Protein AF-A0AAW1X9P8-F1 (afdb_monomer_lite)

Sequence (97 aa):
MLITVTLHNAVELPGLPTSNEEPRPSLLHGGFKSVQFALPLFEEQFELLGKRKQANIMVNTFDALEPEALKAIDKYNLIGIGPLMPSAFLDGKDPSE

Foldseek 3Di:
DDFDDDPQQWTDDQQDDIDNHNPDDPLPPPVCPVCPVCVVVVVVVVVVVVPDAAAEAEDAADCVVCVSVCPRDPRYNYHHPDDPDDCCVVVPDPPVD

pLDDT: mean 77.18, std 14.72, range [39.78, 94.44]

Radius of gyration: 17.57 Å; chains: 1; bounding box: 41×30×44 Å

Structure (mmCIF, N/CA/C/O backbone):
data_AF-A0AAW1X9P8-F1
#
_entry.id   AF-A0AAW1X9P8-F1
#
loop_
_atom_site.group_PDB
_atom_site.id
_atom_site.type_symbol
_atom_site.label_atom_id
_atom_site.label_alt_id
_atom_site.label_comp_id
_atom_site.label_asym_id
_atom_site.label_entity_id
_atom_site.label_seq_id
_atom_site.pdbx_PDB_ins_code
_atom_site.Cartn_x
_atom_site.Cartn_y
_atom_site.Cartn_z
_atom_site.occupancy
_atom_site.B_iso_or_equiv
_atom_site.auth_seq_id
_atom_site.auth_comp_id
_atom_site.auth_asym_id
_atom_site.auth_atom_id
_atom_site.pdbx_PDB_model_num
ATOM 1 N N . MET A 1 1 ? 7.270 7.250 11.046 1.00 42.38 1 MET A N 1
ATOM 2 C CA . MET A 1 1 ? 7.620 5.826 10.882 1.00 42.38 1 MET A CA 1
ATOM 3 C C . MET A 1 1 ? 9.081 5.792 10.476 1.00 42.38 1 MET A C 1
ATOM 5 O O . MET A 1 1 ? 9.396 6.347 9.434 1.00 42.38 1 MET A O 1
ATOM 9 N N . LEU A 1 2 ? 9.970 5.303 11.341 1.00 39.78 2 LEU A N 1
ATOM 10 C CA . LEU A 1 2 ? 11.399 5.193 11.035 1.00 39.78 2 LEU A CA 1
ATOM 11 C C . LEU A 1 2 ? 11.640 3.783 10.491 1.00 39.78 2 LEU A C 1
ATOM 13 O O . LEU A 1 2 ? 11.310 2.816 11.171 1.00 39.78 2 LEU A O 1
ATOM 17 N N . ILE A 1 3 ? 12.143 3.682 9.261 1.00 54.47 3 ILE A N 1
ATOM 18 C CA . ILE A 1 3 ? 12.646 2.426 8.696 1.00 54.47 3 ILE A CA 1
ATOM 19 C C . ILE A 1 3 ? 14.097 2.304 9.161 1.00 54.47 3 ILE A C 1
ATOM 21 O O . ILE A 1 3 ? 14.901 3.201 8.900 1.00 54.47 3 ILE A O 1
ATOM 25 N N . THR A 1 4 ? 14.425 1.226 9.866 1.00 45.91 4 THR A N 1
ATOM 26 C CA . THR A 1 4 ? 15.798 0.936 10.291 1.00 45.91 4 THR A CA 1
ATOM 27 C C . THR A 1 4 ? 16.439 0.036 9.241 1.00 45.91 4 THR A C 1
ATOM 29 O O . THR A 1 4 ? 15.940 -1.052 8.974 1.00 45.91 4 THR A O 1
ATOM 32 N N . VAL A 1 5 ? 17.543 0.479 8.639 1.00 51.41 5 VAL A N 1
ATOM 33 C CA . VAL A 1 5 ? 18.369 -0.367 7.764 1.00 51.41 5 VAL A CA 1
ATOM 34 C C . VAL A 1 5 ? 19.494 -0.950 8.615 1.00 51.41 5 VAL A C 1
ATOM 36 O O . VAL A 1 5 ? 20.286 -0.199 9.187 1.00 51.41 5 VAL A O 1
ATOM 39 N N . THR A 1 6 ? 19.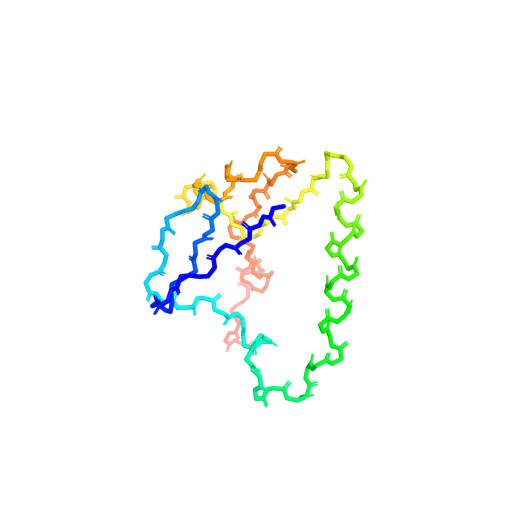555 -2.275 8.743 1.00 42.47 6 THR A N 1
ATOM 40 C CA . THR A 1 6 ? 20.625 -2.969 9.477 1.00 42.47 6 THR A CA 1
ATOM 41 C C . THR A 1 6 ? 21.778 -3.341 8.536 1.00 42.47 6 THR A C 1
ATOM 43 O O . THR A 1 6 ? 21.616 -3.419 7.321 1.00 42.47 6 THR A O 1
ATOM 46 N N . LEU A 1 7 ? 22.978 -3.547 9.093 1.00 44.12 7 LEU A N 1
ATOM 47 C CA . LEU A 1 7 ? 24.256 -3.726 8.372 1.00 44.12 7 LEU A CA 1
ATOM 48 C C . LEU A 1 7 ? 24.389 -5.023 7.532 1.00 44.12 7 LEU A C 1
ATOM 50 O O . LEU A 1 7 ? 25.491 -5.380 7.130 1.00 44.12 7 LEU A O 1
ATOM 54 N N . HIS A 1 8 ? 23.286 -5.701 7.215 1.00 45.69 8 HIS A N 1
ATOM 55 C CA . HIS A 1 8 ? 23.235 -6.827 6.282 1.00 45.69 8 HIS A CA 1
ATOM 56 C C . HIS A 1 8 ? 21.951 -6.747 5.443 1.00 45.69 8 HIS A C 1
ATOM 58 O O . HIS A 1 8 ? 20.998 -7.424 5.789 1.00 45.69 8 HIS A O 1
ATOM 64 N N . ASN A 1 9 ? 21.922 -5.905 4.396 1.00 60.22 9 ASN A N 1
ATOM 65 C CA . ASN A 1 9 ? 20.971 -5.839 3.256 1.00 60.22 9 ASN A CA 1
ATOM 66 C C . ASN A 1 9 ? 19.469 -6.161 3.487 1.00 60.22 9 ASN A C 1
ATOM 68 O O . ASN A 1 9 ? 18.746 -6.424 2.532 1.00 60.22 9 ASN A O 1
ATOM 72 N N . ALA A 1 10 ? 18.975 -6.142 4.719 1.00 61.59 10 ALA A N 1
ATOM 73 C CA . ALA A 1 10 ? 17.615 -6.507 5.074 1.00 61.59 10 ALA A CA 1
ATOM 74 C C . ALA A 1 10 ? 16.823 -5.238 5.376 1.00 61.59 10 ALA A C 1
ATOM 76 O O . ALA A 1 10 ? 17.286 -4.344 6.093 1.00 61.59 10 ALA A O 1
ATOM 77 N N . VAL A 1 11 ? 15.618 -5.161 4.814 1.00 70.56 11 VAL A N 1
ATOM 78 C CA . VAL A 1 11 ? 14.679 -4.071 5.078 1.00 70.56 11 VAL A CA 1
ATOM 79 C C . VAL A 1 11 ? 13.652 -4.569 6.083 1.00 70.56 11 VAL A C 1
ATOM 81 O O . VAL A 1 11 ? 12.868 -5.472 5.791 1.00 70.56 11 VAL A O 1
ATOM 84 N N . GLU A 1 12 ? 13.651 -3.964 7.268 1.00 77.62 12 GLU A N 1
ATOM 85 C CA . GLU A 1 12 ? 12.649 -4.232 8.296 1.00 77.62 12 GLU A CA 1
ATOM 86 C C . GLU A 1 12 ? 11.477 -3.262 8.129 1.00 77.62 12 GLU A C 1
ATOM 88 O O . GLU A 1 12 ? 11.609 -2.050 8.327 1.00 77.62 12 GLU A O 1
ATOM 93 N N . LEU A 1 13 ? 10.319 -3.801 7.744 1.00 80.62 13 LEU A N 1
ATOM 94 C CA . LEU A 1 13 ? 9.074 -3.047 7.665 1.00 80.62 13 LEU A CA 1
ATOM 95 C C . LEU A 1 13 ? 8.241 -3.310 8.930 1.00 80.62 13 LEU A C 1
ATOM 97 O O . LEU A 1 13 ? 7.958 -4.468 9.241 1.00 80.62 13 LEU A O 1
ATOM 101 N N . PRO A 1 14 ? 7.827 -2.266 9.672 1.00 82.25 14 PRO A N 1
ATOM 102 C CA . PRO A 1 14 ? 7.012 -2.444 10.868 1.00 82.25 14 PRO A CA 1
ATOM 103 C C . PRO A 1 14 ? 5.710 -3.192 10.557 1.00 82.25 14 PRO A C 1
ATOM 105 O O . PRO A 1 14 ? 4.993 -2.825 9.630 1.00 82.25 14 PRO A O 1
ATOM 108 N N . GLY A 1 15 ? 5.397 -4.220 11.348 1.00 81.50 15 GLY A N 1
ATOM 109 C CA . GLY A 1 15 ? 4.169 -5.007 11.186 1.00 81.50 15 GLY A CA 1
ATOM 110 C C . GLY A 1 15 ? 4.199 -6.038 10.052 1.00 81.50 15 GLY A C 1
ATOM 111 O O . GLY A 1 15 ? 3.188 -6.694 9.824 1.00 81.50 15 GLY A O 1
ATOM 112 N N . LEU A 1 16 ? 5.338 -6.214 9.374 1.00 82.38 16 LEU A N 1
ATOM 113 C CA . LEU A 1 16 ? 5.536 -7.196 8.307 1.00 82.38 16 LEU A CA 1
ATOM 114 C C . LEU A 1 16 ? 6.690 -8.156 8.639 1.00 82.38 16 LEU A C 1
ATOM 116 O O . LEU A 1 16 ? 7.589 -7.797 9.403 1.00 82.38 16 LEU A O 1
ATOM 120 N N . PRO A 1 17 ? 6.687 -9.378 8.076 1.00 78.69 17 PRO A N 1
ATOM 121 C CA . PRO A 1 17 ? 7.812 -10.290 8.212 1.00 78.69 17 PRO A CA 1
ATOM 122 C C . PRO A 1 17 ? 9.063 -9.717 7.540 1.00 78.69 17 PRO A C 1
ATOM 124 O O . PRO A 1 17 ? 8.993 -9.043 6.510 1.00 78.69 17 PRO A O 1
ATOM 127 N N . THR A 1 18 ? 10.223 -10.007 8.122 1.00 74.31 18 THR A N 1
ATOM 128 C CA . THR A 1 18 ? 11.516 -9.583 7.589 1.00 74.31 18 THR A CA 1
ATOM 129 C C . THR A 1 18 ? 11.757 -10.224 6.223 1.00 74.31 18 THR A C 1
ATOM 131 O O . THR A 1 18 ? 11.723 -11.448 6.095 1.00 74.31 18 THR A O 1
ATOM 134 N N . SER A 1 19 ? 12.016 -9.405 5.201 1.00 67.69 19 SER A N 1
ATOM 135 C CA . SER A 1 19 ? 12.397 -9.901 3.877 1.00 67.69 19 SER A CA 1
ATOM 136 C C . SER A 1 19 ? 13.914 -10.041 3.792 1.00 67.69 19 SER A C 1
ATOM 138 O O . SER A 1 19 ? 14.642 -9.073 4.009 1.00 67.69 19 SER A O 1
ATOM 140 N N . ASN A 1 20 ? 14.383 -11.246 3.456 1.00 59.81 20 ASN A N 1
ATOM 141 C CA . ASN A 1 20 ? 15.805 -11.533 3.222 1.00 59.81 20 ASN A CA 1
ATOM 142 C C . ASN A 1 20 ? 16.293 -11.032 1.852 1.00 59.81 20 ASN A C 1
ATOM 144 O O . ASN A 1 20 ? 17.497 -10.982 1.612 1.00 59.81 20 ASN A O 1
ATOM 148 N N . GLU A 1 21 ? 15.370 -10.667 0.961 1.00 60.03 21 GLU A N 1
ATOM 149 C CA . GLU A 1 21 ? 15.672 -9.987 -0.296 1.00 60.03 21 GLU A CA 1
ATOM 150 C C . GLU A 1 21 ? 15.260 -8.525 -0.192 1.00 60.03 21 GLU A C 1
ATOM 152 O O . GLU A 1 21 ? 14.181 -8.240 0.326 1.00 60.03 21 GLU A O 1
ATOM 157 N N . GLU A 1 22 ? 16.093 -7.607 -0.689 1.00 62.09 22 GLU A N 1
ATOM 158 C CA . GLU A 1 22 ? 15.750 -6.189 -0.791 1.00 62.09 22 GLU A CA 1
ATOM 159 C C . GLU A 1 22 ? 14.573 -6.027 -1.761 1.00 62.09 22 GLU A C 1
ATOM 161 O O . GLU A 1 22 ? 14.787 -6.025 -2.978 1.00 62.09 22 GLU A O 1
ATOM 166 N N . PRO A 1 23 ? 13.331 -5.815 -1.287 1.00 63.06 23 PRO A N 1
ATOM 167 C CA . PRO A 1 23 ? 12.210 -5.554 -2.166 1.00 63.06 23 PRO A CA 1
ATOM 168 C C . PRO A 1 23 ? 12.269 -4.064 -2.502 1.00 63.06 23 PRO A C 1
ATOM 170 O O . PRO A 1 23 ? 11.437 -3.269 -2.073 1.00 63.06 23 PRO A O 1
ATOM 173 N N . ARG A 1 24 ? 13.335 -3.640 -3.186 1.00 65.62 24 ARG A N 1
ATOM 174 C CA . ARG A 1 24 ? 13.461 -2.264 -3.648 1.00 65.62 24 ARG A CA 1
ATOM 175 C C . ARG A 1 24 ? 12.779 -2.160 -4.999 1.00 65.62 24 ARG A C 1
ATOM 177 O O . ARG A 1 24 ? 13.258 -2.780 -5.953 1.00 65.62 24 ARG A O 1
ATOM 184 N N . PRO A 1 25 ? 11.738 -1.317 -5.127 1.00 73.50 25 PRO A N 1
ATOM 185 C CA . PRO A 1 25 ? 11.305 -0.862 -6.434 1.00 73.50 25 PRO A CA 1
ATOM 186 C C . PRO A 1 25 ? 12.527 -0.448 -7.263 1.00 73.50 25 PRO A C 1
ATOM 188 O O . PRO A 1 25 ? 13.454 0.183 -6.747 1.00 73.50 25 PRO A O 1
ATOM 191 N N . SER A 1 26 ? 12.544 -0.789 -8.550 1.00 73.75 26 SER A N 1
ATOM 192 C CA . SER A 1 26 ? 13.616 -0.393 -9.479 1.00 73.75 26 SER A CA 1
ATOM 193 C C . SER A 1 26 ? 13.867 1.121 -9.464 1.00 73.75 26 SER A C 1
ATOM 195 O O . SER A 1 26 ? 15.002 1.561 -9.616 1.00 73.75 26 SER A O 1
ATOM 197 N N . LEU A 1 27 ? 12.826 1.901 -9.159 1.00 70.19 27 LEU A N 1
ATOM 198 C CA . LEU A 1 27 ? 12.864 3.341 -8.907 1.00 70.19 27 LEU A CA 1
ATOM 199 C C . LEU A 1 27 ? 13.870 3.770 -7.820 1.00 70.19 27 LEU A C 1
ATOM 201 O O . LEU A 1 27 ? 14.436 4.855 -7.914 1.00 70.19 27 LEU A O 1
ATOM 205 N N . LEU A 1 28 ? 14.102 2.936 -6.803 1.00 71.12 28 LEU A N 1
ATOM 206 C CA . LEU A 1 28 ? 15.014 3.220 -5.687 1.00 71.12 28 LEU A CA 1
ATOM 207 C C . LEU A 1 28 ? 16.453 2.751 -5.953 1.00 71.12 28 LEU A C 1
ATOM 209 O O . LEU A 1 28 ? 17.328 2.928 -5.106 1.00 71.12 28 LEU A O 1
ATOM 213 N N . HIS A 1 29 ? 16.729 2.144 -7.111 1.00 71.81 29 HIS A N 1
ATOM 214 C CA . HIS A 1 29 ? 18.087 1.764 -7.484 1.00 71.81 29 HIS A CA 1
ATOM 215 C C . HIS A 1 29 ? 18.834 2.977 -8.056 1.00 71.81 29 HIS A C 1
ATOM 217 O O . HIS A 1 29 ? 18.460 3.519 -9.094 1.00 71.81 29 HIS A O 1
ATOM 223 N N . GLY A 1 30 ? 19.944 3.368 -7.416 1.00 59.66 30 GLY A N 1
ATOM 224 C CA . GLY A 1 30 ? 20.731 4.570 -7.752 1.00 59.66 30 GLY A CA 1
ATOM 225 C C . GLY A 1 30 ? 21.271 4.662 -9.192 1.00 59.66 30 GLY A C 1
ATOM 226 O O . GLY A 1 30 ? 21.768 5.712 -9.592 1.00 59.66 30 GLY A O 1
ATOM 227 N N . GLY A 1 31 ? 21.151 3.597 -9.994 1.00 59.25 31 GLY A N 1
ATOM 228 C CA . GLY A 1 31 ? 21.503 3.578 -11.419 1.00 59.25 31 GLY A CA 1
ATOM 229 C C . GLY A 1 31 ? 20.418 4.112 -12.367 1.00 59.25 31 GLY A C 1
ATOM 230 O O . GLY A 1 31 ? 20.714 4.423 -13.520 1.00 59.25 31 GLY A O 1
ATOM 231 N N . PHE A 1 32 ? 19.174 4.267 -11.908 1.00 64.75 32 PHE A N 1
ATOM 232 C CA . PHE A 1 32 ? 18.034 4.659 -12.742 1.00 64.75 32 PHE A CA 1
ATOM 233 C C . PHE A 1 32 ? 17.900 6.191 -12.867 1.00 64.75 32 PHE A C 1
ATOM 235 O O . PHE A 1 32 ? 16.965 6.818 -12.373 1.00 64.75 32 PHE A O 1
ATOM 242 N N . LYS A 1 33 ? 18.850 6.828 -13.570 1.00 65.44 33 LYS A N 1
ATOM 243 C CA . LYS A 1 33 ? 18.842 8.288 -13.821 1.00 65.44 33 LYS A CA 1
ATOM 244 C C . LYS A 1 33 ? 17.557 8.791 -14.493 1.00 65.44 33 LYS A C 1
ATOM 246 O O . LYS A 1 33 ? 17.163 9.928 -14.261 1.00 65.44 33 LYS A O 1
ATOM 251 N N . SER A 1 34 ? 16.903 7.956 -15.303 1.00 68.12 34 SER A N 1
ATOM 252 C CA . SER A 1 34 ? 15.705 8.326 -16.066 1.00 68.12 34 SER A CA 1
ATOM 253 C C . SER A 1 34 ? 14.467 8.578 -15.208 1.00 68.12 34 SER A C 1
ATOM 255 O O . SER A 1 34 ? 13.545 9.214 -15.698 1.00 68.12 34 SER A O 1
ATOM 257 N N . VAL A 1 35 ? 14.433 8.121 -13.953 1.00 71.50 35 VAL A N 1
ATOM 258 C CA . VAL A 1 35 ? 13.262 8.244 -13.064 1.00 71.50 35 VAL A CA 1
ATOM 259 C C . VAL A 1 35 ? 13.555 9.029 -11.785 1.00 71.50 35 VAL A C 1
ATOM 261 O O . VAL A 1 35 ? 12.680 9.155 -10.933 1.00 71.50 35 VAL A O 1
ATOM 264 N N . GLN A 1 36 ? 14.742 9.637 -11.661 1.00 76.75 36 GLN A N 1
ATOM 265 C CA . GLN A 1 36 ? 15.061 10.490 -10.507 1.00 76.75 36 GLN A CA 1
ATOM 266 C C . GLN A 1 36 ? 14.094 11.669 -10.351 1.00 76.75 36 GLN A C 1
ATOM 268 O O . GLN A 1 36 ? 13.814 12.076 -9.229 1.00 76.75 36 GLN A O 1
ATOM 273 N N . PHE A 1 37 ? 13.532 12.177 -11.452 1.00 82.88 37 PHE A N 1
ATOM 274 C CA . PHE A 1 37 ? 12.524 13.237 -11.399 1.00 82.88 37 PHE A CA 1
ATOM 275 C C . PHE A 1 37 ? 11.228 12.799 -10.696 1.00 82.88 37 PHE A C 1
ATOM 277 O O . PHE A 1 37 ? 10.483 13.645 -10.212 1.00 82.88 37 PHE A O 1
ATOM 284 N N . ALA A 1 38 ? 10.939 11.494 -10.652 1.00 82.75 38 ALA A N 1
ATOM 285 C CA . ALA A 1 38 ? 9.709 10.973 -10.075 1.00 82.75 38 ALA A CA 1
ATOM 286 C C . ALA A 1 38 ? 9.790 10.838 -8.549 1.00 82.75 38 ALA A C 1
ATOM 288 O O . ALA A 1 38 ? 8.762 10.927 -7.889 1.00 82.75 38 ALA A O 1
ATOM 289 N N . LEU A 1 39 ? 10.989 10.670 -7.978 1.00 84.50 39 LEU A N 1
ATOM 290 C CA . LEU A 1 39 ? 11.186 10.553 -6.527 1.00 84.50 39 LEU A CA 1
ATOM 291 C C . LEU A 1 39 ? 10.540 11.699 -5.725 1.00 84.50 39 LEU A C 1
ATOM 293 O O . LEU A 1 39 ? 9.707 11.388 -4.874 1.00 84.50 39 LEU A O 1
ATOM 297 N N . PRO A 1 40 ? 10.805 12.992 -6.014 1.00 87.56 40 PRO A 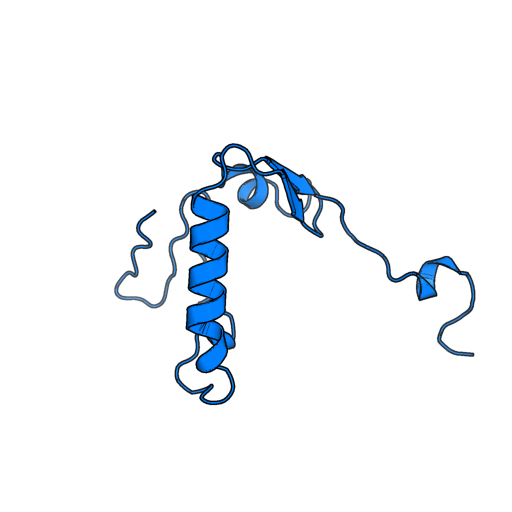N 1
ATOM 298 C CA . PRO A 1 40 ? 10.162 14.082 -5.277 1.00 87.56 40 PRO A CA 1
ATOM 299 C C . PRO A 1 40 ? 8.639 14.111 -5.469 1.00 87.56 40 PRO A C 1
ATOM 301 O O . PRO A 1 40 ? 7.913 14.493 -4.557 1.00 87.56 40 PRO A O 1
ATOM 304 N N . LEU A 1 41 ? 8.131 13.662 -6.624 1.00 89.06 41 LEU A N 1
ATOM 305 C CA . LEU A 1 41 ? 6.687 13.557 -6.855 1.00 89.06 41 LEU A CA 1
ATOM 306 C C . LEU A 1 41 ? 6.067 12.479 -5.959 1.00 89.06 41 LEU A C 1
ATOM 308 O O . LEU A 1 41 ? 5.015 12.705 -5.369 1.00 89.06 41 LEU A O 1
ATOM 312 N N . PHE A 1 42 ? 6.715 11.319 -5.820 1.00 86.88 42 PHE A N 1
ATOM 313 C CA . PHE A 1 42 ? 6.259 10.275 -4.901 1.00 86.88 42 PHE A CA 1
ATOM 314 C C . PHE A 1 42 ? 6.307 10.737 -3.443 1.00 86.88 42 PHE A C 1
ATOM 316 O O . PHE A 1 42 ? 5.346 10.501 -2.712 1.00 86.88 42 PHE A O 1
ATOM 323 N N . GLU A 1 43 ? 7.376 11.421 -3.027 1.00 88.88 43 GLU A N 1
ATOM 324 C CA . GLU A 1 43 ? 7.481 12.010 -1.686 1.00 88.88 43 GLU A CA 1
ATOM 325 C C . GLU A 1 43 ? 6.318 12.970 -1.407 1.00 88.88 43 GLU A C 1
ATOM 327 O O . GLU A 1 43 ? 5.628 12.817 -0.396 1.00 88.88 43 GLU A O 1
ATOM 332 N N . GLU A 1 44 ? 6.016 13.877 -2.341 1.00 94.12 44 GLU A N 1
ATOM 333 C CA . GLU A 1 44 ? 4.874 14.788 -2.230 1.00 94.12 44 GLU A CA 1
ATOM 334 C C . GLU A 1 44 ? 3.545 14.025 -2.100 1.00 94.12 44 GLU A C 1
ATOM 336 O O . GLU A 1 44 ? 2.730 14.334 -1.224 1.00 94.12 44 GLU A O 1
ATOM 341 N N . GLN A 1 45 ? 3.320 12.989 -2.917 1.00 90.81 45 GLN A N 1
ATOM 342 C CA . GLN A 1 45 ? 2.105 12.172 -2.819 1.00 90.81 45 GLN A CA 1
ATOM 343 C C . GLN A 1 45 ? 1.981 11.487 -1.447 1.00 90.81 45 GLN A C 1
ATOM 345 O O . GLN A 1 45 ? 0.891 11.478 -0.862 1.00 90.81 45 GLN A O 1
ATOM 350 N N . PHE A 1 46 ? 3.075 10.954 -0.894 1.00 89.44 46 PHE A N 1
ATOM 351 C CA . PHE A 1 46 ? 3.069 10.332 0.433 1.00 89.44 46 PHE A CA 1
ATOM 352 C C . PHE A 1 46 ? 2.833 11.344 1.556 1.00 89.44 46 PHE A C 1
ATOM 354 O O . PHE A 1 46 ? 2.103 11.038 2.502 1.00 89.44 46 PHE A O 1
ATOM 361 N N . GLU A 1 47 ? 3.379 12.556 1.459 1.00 92.75 47 GLU A N 1
ATOM 362 C CA . GLU A 1 47 ? 3.098 13.629 2.416 1.00 92.75 47 GLU A CA 1
ATOM 363 C C . GLU A 1 47 ? 1.630 14.059 2.384 1.00 92.75 47 GLU A C 1
ATOM 365 O O . GLU A 1 47 ? 0.998 14.224 3.434 1.00 92.75 47 GLU A O 1
ATOM 370 N N . LEU A 1 48 ? 1.066 14.229 1.186 1.00 92.06 48 LEU A N 1
ATOM 371 C CA . LEU A 1 48 ? -0.341 14.581 1.000 1.00 92.06 48 LEU A CA 1
ATOM 372 C C . LEU A 1 48 ? -1.262 13.493 1.554 1.00 92.06 48 LEU A C 1
ATOM 374 O O . LEU A 1 48 ? -2.223 13.809 2.260 1.00 92.06 48 LEU A O 1
ATOM 378 N N . LEU A 1 49 ? -0.948 12.222 1.301 1.00 90.62 49 LEU A N 1
ATOM 379 C CA . LEU A 1 49 ? -1.646 11.092 1.911 1.00 90.62 49 LEU A CA 1
ATOM 380 C C . LEU A 1 49 ? -1.492 11.113 3.439 1.00 90.62 49 LEU A C 1
ATOM 382 O O . LEU A 1 49 ? -2.467 10.938 4.167 1.00 90.62 49 LEU A O 1
ATOM 386 N N . GLY A 1 50 ? -0.289 11.426 3.924 1.00 89.19 50 GLY A N 1
ATOM 387 C CA . GLY A 1 50 ? 0.060 11.551 5.334 1.00 89.19 50 GLY A CA 1
ATOM 388 C C . GLY A 1 50 ? -0.783 12.563 6.110 1.00 89.19 50 GLY A C 1
ATOM 389 O O . GLY A 1 50 ? -1.058 12.333 7.292 1.00 89.19 50 GLY A O 1
ATOM 390 N N . LYS A 1 51 ? -1.211 13.644 5.450 1.00 90.81 51 LYS A N 1
ATOM 391 C CA . LYS A 1 51 ? -2.068 14.705 6.009 1.00 90.81 51 LYS A CA 1
ATOM 392 C C . LYS A 1 51 ? -3.545 14.306 6.081 1.00 90.81 51 LYS A C 1
ATOM 394 O O . LYS A 1 51 ? -4.299 14.917 6.840 1.00 90.81 51 LYS A O 1
ATOM 399 N N . ARG A 1 52 ? -3.980 13.292 5.325 1.00 87.12 52 ARG A N 1
ATOM 400 C CA . ARG A 1 52 ? -5.366 12.808 5.362 1.00 87.12 52 ARG A CA 1
ATOM 401 C C . ARG A 1 52 ? -5.591 11.952 6.607 1.00 87.12 52 ARG A C 1
ATOM 403 O O . ARG A 1 52 ? -4.833 11.029 6.894 1.00 87.12 52 ARG A O 1
ATOM 410 N N . LYS A 1 53 ? -6.664 12.246 7.342 1.00 82.94 53 LYS A N 1
ATOM 411 C CA . LYS A 1 53 ? -7.146 11.395 8.437 1.00 82.94 53 LYS A CA 1
ATOM 412 C C . LYS A 1 53 ? -8.101 10.353 7.857 1.00 82.94 53 LYS A C 1
ATOM 414 O O . LYS A 1 53 ? -8.994 10.737 7.110 1.00 82.94 53 LYS A O 1
ATOM 419 N N . GLN A 1 54 ? -7.910 9.077 8.203 1.00 80.62 54 GLN A N 1
ATOM 420 C CA . GLN A 1 54 ? -8.810 7.971 7.830 1.00 80.62 54 GLN A CA 1
ATOM 421 C C . GLN A 1 54 ? -9.099 7.889 6.318 1.00 80.62 54 GLN A C 1
ATOM 423 O O . GLN A 1 54 ? -10.243 7.770 5.888 1.00 80.62 54 GLN A O 1
ATOM 428 N N . ALA A 1 55 ? -8.057 7.988 5.488 1.00 89.38 55 ALA A N 1
ATOM 429 C CA . ALA A 1 55 ? -8.213 7.788 4.051 1.00 89.38 55 ALA A CA 1
ATOM 430 C C . ALA A 1 55 ? -8.595 6.329 3.747 1.00 89.38 55 ALA A C 1
ATOM 432 O O . ALA A 1 55 ? -7.986 5.409 4.294 1.00 89.38 55 ALA A O 1
ATOM 433 N N . ASN A 1 56 ? -9.565 6.137 2.849 1.00 91.94 56 ASN A N 1
ATOM 434 C CA . ASN A 1 56 ? -9.855 4.835 2.254 1.00 91.94 56 ASN A CA 1
ATOM 435 C C . ASN A 1 56 ? -8.893 4.612 1.083 1.00 91.94 56 ASN A C 1
ATOM 437 O O . ASN A 1 56 ? -8.843 5.435 0.166 1.00 91.94 56 ASN A O 1
ATOM 441 N N . ILE A 1 57 ? -8.135 3.522 1.118 1.00 92.12 57 ILE A N 1
ATOM 442 C CA . ILE A 1 57 ? -7.160 3.160 0.090 1.00 92.12 57 ILE A CA 1
ATOM 443 C C . ILE A 1 57 ? -7.588 1.819 -0.492 1.00 92.12 57 ILE A C 1
ATOM 445 O O . ILE A 1 57 ? -7.592 0.806 0.200 1.00 92.12 57 ILE A O 1
ATOM 449 N N . MET A 1 58 ? -7.962 1.821 -1.768 1.00 93.94 58 MET A N 1
ATOM 450 C CA . MET A 1 58 ? -8.303 0.600 -2.490 1.00 93.94 58 MET A CA 1
ATOM 451 C C . MET A 1 58 ? -7.023 -0.032 -3.029 1.00 93.94 58 MET A C 1
ATOM 453 O O . MET A 1 58 ? -6.237 0.635 -3.704 1.00 93.94 58 MET A O 1
ATOM 457 N N . VAL A 1 59 ? -6.816 -1.309 -2.735 1.00 93.50 59 VAL A N 1
ATOM 458 C CA . VAL A 1 59 ? -5.621 -2.057 -3.125 1.00 93.50 59 VAL A CA 1
ATOM 459 C C . VAL A 1 59 ? -6.054 -3.241 -3.975 1.00 93.50 59 VAL A C 1
ATOM 461 O O . VAL A 1 59 ? -6.999 -3.950 -3.631 1.00 93.50 59 VAL A O 1
ATOM 464 N N . ASN A 1 60 ? -5.377 -3.466 -5.100 1.00 94.12 60 ASN A N 1
ATOM 465 C CA . ASN A 1 60 ? -5.629 -4.626 -5.953 1.00 94.12 60 ASN A CA 1
ATOM 466 C C . ASN A 1 60 ? -5.011 -5.897 -5.341 1.00 94.12 60 ASN A C 1
ATOM 468 O O . ASN A 1 60 ? -4.021 -6.425 -5.835 1.00 94.12 60 ASN A O 1
ATOM 472 N N . THR A 1 61 ? -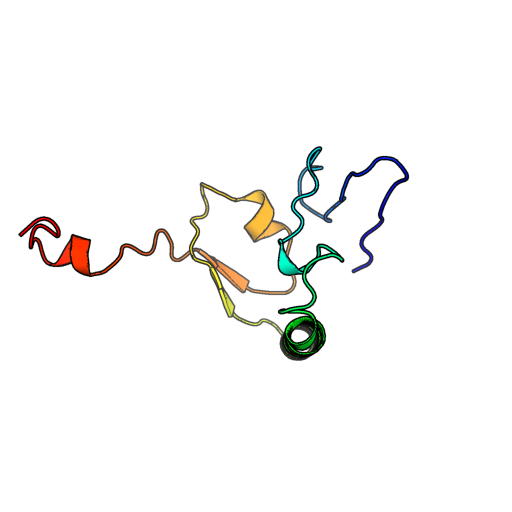5.588 -6.336 -4.230 1.00 92.31 61 THR A N 1
ATOM 473 C CA . THR A 1 61 ? -5.251 -7.545 -3.474 1.00 92.31 61 THR A CA 1
ATOM 474 C C . THR A 1 61 ? -6.526 -8.071 -2.807 1.00 92.31 61 THR A C 1
ATOM 476 O O . THR A 1 61 ? -7.581 -7.438 -2.908 1.00 92.31 61 THR A O 1
ATOM 479 N N . PHE A 1 62 ? -6.453 -9.210 -2.128 1.00 91.75 62 PHE A N 1
ATOM 480 C CA . PHE A 1 62 ? -7.556 -9.757 -1.338 1.00 91.75 62 PHE A CA 1
ATOM 481 C C . PHE A 1 62 ? -7.056 -10.243 0.024 1.00 91.75 62 PHE A C 1
ATOM 483 O O . PHE A 1 62 ? -5.898 -10.632 0.168 1.00 91.75 62 PHE A O 1
ATOM 490 N N . ASP A 1 63 ? -7.941 -10.250 1.020 1.00 88.75 63 ASP A N 1
ATOM 491 C CA . ASP A 1 63 ? -7.572 -10.433 2.432 1.00 88.75 63 ASP A CA 1
ATOM 492 C C . ASP A 1 63 ? -6.808 -11.728 2.723 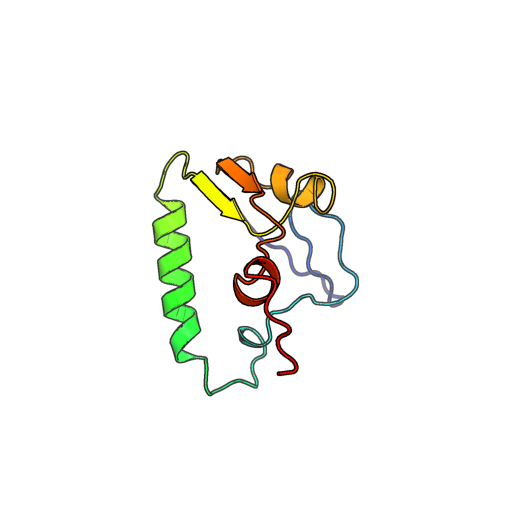1.00 88.75 63 ASP A C 1
ATOM 494 O O . ASP A 1 63 ? -5.928 -11.751 3.578 1.00 88.75 63 ASP A O 1
ATOM 498 N N . ALA A 1 64 ? -7.139 -12.814 2.020 1.00 90.56 64 ALA A N 1
ATOM 499 C CA . ALA A 1 64 ? -6.479 -14.102 2.213 1.00 90.56 64 ALA A CA 1
ATOM 500 C C . ALA A 1 64 ? -5.067 -14.165 1.602 1.00 90.56 64 ALA A C 1
ATOM 502 O O . ALA A 1 64 ? -4.319 -15.077 1.948 1.00 90.56 64 ALA A O 1
ATOM 503 N N . LEU A 1 65 ? -4.701 -13.233 0.712 1.00 91.38 65 LEU A N 1
ATOM 504 C CA . LEU A 1 65 ? -3.370 -13.185 0.104 1.00 91.38 65 LEU A CA 1
ATOM 505 C C . LEU A 1 65 ? -2.363 -12.453 0.992 1.00 91.38 65 LEU A C 1
ATOM 507 O O . LEU A 1 65 ? -1.236 -12.913 1.137 1.00 91.38 65 LEU A O 1
ATOM 511 N N . GLU A 1 66 ? -2.765 -11.316 1.567 1.00 88.94 66 GLU A N 1
ATOM 512 C CA . GLU A 1 66 ? -1.856 -10.413 2.291 1.00 88.94 66 GLU A CA 1
ATOM 513 C C . GLU A 1 66 ? -2.449 -9.906 3.625 1.00 88.94 66 GLU A C 1
ATOM 515 O O . GLU A 1 66 ? -2.535 -8.692 3.858 1.00 88.94 66 GLU A O 1
ATOM 520 N N . PRO A 1 67 ? -2.875 -10.806 4.532 1.00 86.38 67 PRO A N 1
ATOM 521 C CA . PRO A 1 67 ? -3.569 -10.409 5.753 1.00 86.38 67 PRO A CA 1
ATOM 522 C C . PRO A 1 67 ? -2.687 -9.593 6.705 1.00 86.38 67 PRO A C 1
ATOM 524 O O . PRO A 1 67 ? -3.204 -8.720 7.404 1.00 86.38 67 PRO A O 1
ATOM 527 N N . GLU A 1 68 ? -1.378 -9.845 6.753 1.00 86.94 68 GLU A N 1
ATOM 528 C CA . GLU A 1 68 ? -0.433 -9.084 7.577 1.00 86.94 68 GLU A CA 1
ATOM 529 C C . GLU A 1 68 ? -0.217 -7.679 7.012 1.00 86.94 68 GLU A C 1
ATOM 531 O O . GLU A 1 68 ? -0.262 -6.710 7.763 1.00 86.94 68 GLU A O 1
ATOM 536 N N . ALA A 1 69 ? -0.059 -7.543 5.692 1.00 85.12 69 ALA A N 1
ATOM 537 C CA . ALA A 1 69 ? 0.207 -6.253 5.055 1.00 85.12 69 ALA A CA 1
ATOM 538 C C . ALA A 1 69 ? -0.978 -5.291 5.155 1.00 85.12 69 ALA A C 1
ATOM 540 O O . ALA A 1 69 ? -0.792 -4.111 5.457 1.00 85.12 69 ALA A O 1
ATOM 541 N N . LEU A 1 70 ? -2.199 -5.800 4.974 1.00 86.69 70 LEU A N 1
ATOM 542 C CA . LEU A 1 70 ? -3.416 -4.999 5.115 1.00 86.69 70 LEU A CA 1
ATOM 543 C C . LEU A 1 70 ? -3.651 -4.545 6.562 1.00 86.69 70 LEU A C 1
ATOM 545 O O . LEU A 1 70 ? -4.233 -3.486 6.781 1.00 86.69 70 LEU A O 1
ATOM 549 N N . LYS A 1 71 ? -3.178 -5.315 7.551 1.00 87.25 71 LYS A N 1
ATOM 550 C CA . LYS A 1 71 ? -3.319 -5.000 8.983 1.00 87.25 71 LYS A CA 1
ATOM 551 C C . LYS A 1 71 ? -2.149 -4.207 9.562 1.00 87.25 71 LYS A C 1
ATOM 553 O O . LYS A 1 71 ? -2.318 -3.577 10.602 1.00 87.25 71 LYS A O 1
ATOM 558 N N . ALA A 1 72 ? -0.982 -4.230 8.920 1.00 87.38 72 ALA A N 1
ATOM 559 C CA . ALA A 1 72 ? 0.218 -3.538 9.391 1.00 87.38 72 ALA A CA 1
ATOM 560 C C . ALA A 1 72 ? 0.050 -2.010 9.423 1.00 87.38 72 ALA A C 1
ATOM 562 O O . ALA A 1 72 ? 0.742 -1.322 10.172 1.00 87.38 72 ALA A O 1
ATOM 563 N N . ILE A 1 73 ? -0.868 -1.476 8.615 1.00 85.50 73 ILE A N 1
ATOM 564 C CA . ILE A 1 73 ? -1.128 -0.043 8.500 1.00 85.50 73 ILE A CA 1
ATOM 565 C C . ILE A 1 73 ? -2.484 0.264 9.144 1.00 85.50 73 ILE A C 1
ATOM 567 O O . ILE A 1 73 ? -3.530 0.166 8.513 1.00 85.50 73 ILE A O 1
ATOM 571 N N . ASP A 1 74 ? -2.457 0.687 10.403 1.00 84.25 74 ASP A N 1
ATOM 572 C CA . ASP A 1 74 ? -3.639 1.067 11.192 1.00 84.25 74 ASP A CA 1
ATOM 573 C C . ASP A 1 74 ? -4.165 2.479 10.869 1.00 84.25 74 ASP A C 1
ATOM 575 O O . ASP A 1 74 ? -5.326 2.814 11.113 1.00 84.25 74 ASP A O 1
ATOM 579 N N . LYS A 1 75 ? -3.301 3.330 10.310 1.00 87.31 75 LYS A N 1
ATOM 580 C CA . LYS A 1 75 ? -3.586 4.742 10.033 1.00 87.31 75 LYS A CA 1
ATOM 581 C C . LYS A 1 75 ? -4.649 4.958 8.947 1.00 87.31 75 LYS A C 1
ATOM 583 O O . LYS A 1 75 ? -5.325 5.994 8.950 1.00 87.31 75 LYS A O 1
ATOM 588 N N . TYR A 1 76 ? -4.759 4.037 7.996 1.00 89.94 76 TYR A N 1
ATOM 589 C CA . TYR A 1 76 ? -5.643 4.148 6.836 1.00 89.94 76 TYR A CA 1
ATOM 590 C C . TYR A 1 76 ? -6.582 2.950 6.770 1.00 89.94 76 TYR A C 1
ATOM 592 O O . TYR A 1 76 ? -6.269 1.878 7.272 1.00 89.94 76 TYR A O 1
ATOM 600 N N . ASN A 1 77 ? -7.725 3.128 6.115 1.00 90.94 77 ASN A N 1
ATOM 601 C CA . ASN A 1 77 ? -8.635 2.028 5.844 1.00 90.94 77 ASN A CA 1
ATOM 602 C C . ASN A 1 77 ? -8.263 1.396 4.497 1.00 90.94 77 ASN A C 1
ATOM 604 O O . ASN A 1 77 ? -8.624 1.920 3.439 1.00 90.94 77 ASN A O 1
ATOM 608 N N . LEU A 1 78 ? -7.485 0.317 4.540 1.00 92.00 78 LEU A N 1
ATOM 609 C CA . LEU A 1 78 ? -7.080 -0.442 3.359 1.00 92.00 78 LEU A CA 1
ATOM 610 C C . LEU A 1 78 ? -8.183 -1.430 2.971 1.00 92.00 78 LEU A C 1
ATOM 612 O O . LEU A 1 78 ? -8.618 -2.232 3.791 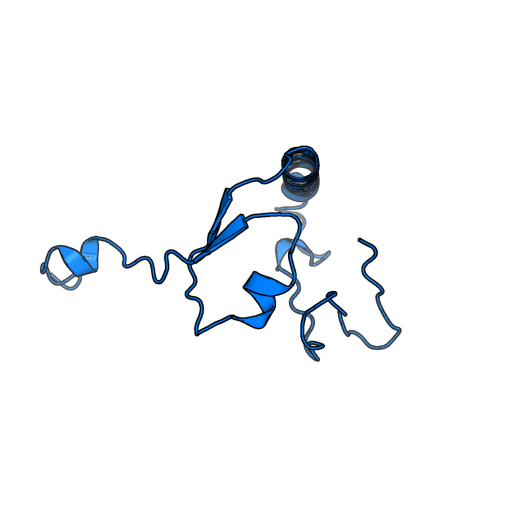1.00 92.00 78 LEU A O 1
ATOM 616 N N . ILE A 1 79 ? -8.628 -1.369 1.717 1.00 91.38 79 ILE A N 1
ATOM 617 C CA . ILE A 1 79 ? -9.712 -2.200 1.183 1.00 91.38 79 ILE A CA 1
ATOM 618 C C . ILE A 1 79 ? -9.168 -3.003 0.001 1.00 91.38 79 ILE A C 1
ATOM 620 O O . ILE A 1 79 ? -8.851 -2.430 -1.045 1.00 91.38 79 ILE A O 1
ATOM 624 N N . GLY A 1 80 ? -9.073 -4.325 0.155 1.00 92.56 80 GLY A N 1
ATOM 625 C CA . GLY A 1 80 ? -8.754 -5.238 -0.940 1.00 92.56 80 GLY A CA 1
ATOM 626 C C . GLY A 1 80 ? -9.914 -5.329 -1.935 1.00 92.56 80 GLY A C 1
ATOM 627 O O . GLY A 1 80 ? -11.024 -5.698 -1.562 1.00 92.56 80 GLY A O 1
ATOM 628 N N . ILE A 1 81 ? -9.674 -4.971 -3.196 1.00 94.44 81 ILE A N 1
ATOM 629 C CA . ILE A 1 81 ? -10.666 -5.028 -4.290 1.00 94.44 81 ILE A CA 1
ATOM 630 C C . ILE A 1 81 ? -10.273 -6.020 -5.392 1.00 94.44 81 ILE A C 1
ATOM 632 O O . ILE A 1 81 ? -10.832 -5.997 -6.487 1.00 94.44 81 ILE A O 1
ATOM 636 N N . GLY A 1 82 ? -9.245 -6.824 -5.135 1.00 92.44 82 GLY A N 1
ATOM 637 C CA . GLY A 1 82 ? -8.617 -7.685 -6.118 1.00 92.44 82 GLY A CA 1
ATOM 638 C C . GLY A 1 82 ? -9.128 -9.132 -6.125 1.00 92.44 82 GLY A C 1
ATOM 639 O O . GLY A 1 82 ? -9.880 -9.541 -5.240 1.00 92.44 82 GLY A O 1
ATOM 640 N N . PRO A 1 83 ? -8.660 -9.926 -7.105 1.00 92.06 83 PRO A N 1
ATOM 641 C CA . PRO A 1 83 ? -7.875 -9.471 -8.252 1.00 92.06 83 PRO A CA 1
ATOM 642 C C . PRO A 1 83 ? -8.755 -8.722 -9.264 1.00 92.06 83 PRO A C 1
ATOM 644 O O . PRO A 1 83 ? -9.794 -9.217 -9.699 1.00 92.06 83 PRO A O 1
ATOM 647 N N . LEU A 1 84 ? -8.326 -7.524 -9.664 1.00 90.00 84 LEU A N 1
ATOM 648 C CA . LEU A 1 84 ? -8.955 -6.787 -10.754 1.00 90.00 84 LEU A CA 1
ATOM 649 C C . LEU A 1 84 ? -8.665 -7.510 -12.068 1.00 90.00 84 LEU A C 1
ATOM 651 O O . LEU A 1 84 ? -7.545 -7.478 -12.580 1.00 90.00 84 LEU A O 1
ATOM 655 N N . MET A 1 85 ? -9.689 -8.168 -12.600 1.00 84.81 85 MET A N 1
ATOM 656 C CA . MET A 1 85 ? -9.614 -8.863 -13.877 1.00 84.81 85 MET A CA 1
ATOM 657 C C . MET A 1 85 ? -9.700 -7.854 -15.028 1.00 84.81 85 MET A C 1
ATOM 659 O O . MET A 1 85 ? -10.617 -7.026 -15.034 1.00 84.81 85 MET A O 1
ATOM 663 N N . PRO A 1 86 ? -8.789 -7.904 -16.018 1.00 84.00 86 PRO A N 1
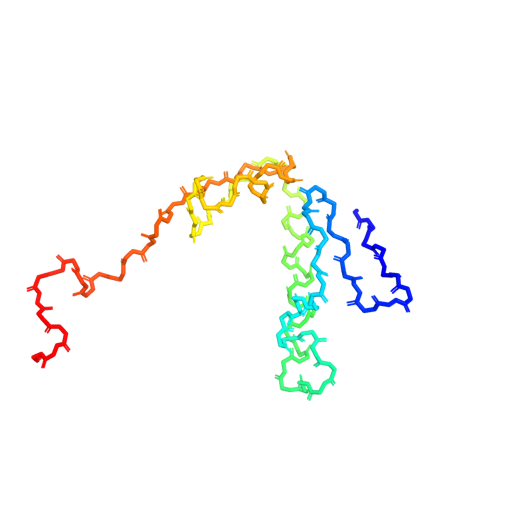ATOM 664 C CA . PRO A 1 86 ? -8.915 -7.066 -17.202 1.00 84.00 86 PRO A CA 1
ATOM 665 C C . PRO A 1 86 ? -10.234 -7.364 -17.921 1.00 84.00 86 PRO A C 1
ATOM 667 O O . PRO A 1 86 ? -10.597 -8.527 -18.105 1.00 84.00 86 PRO A O 1
ATOM 670 N N . SER A 1 87 ? -10.935 -6.320 -18.364 1.00 78.81 87 SER A N 1
ATOM 671 C CA . SER A 1 87 ? -12.260 -6.444 -18.990 1.00 78.81 87 SER A CA 1
ATOM 672 C C . SER A 1 87 ? -12.262 -7.322 -20.244 1.00 78.81 87 SER A C 1
ATOM 674 O O . SER A 1 87 ? -13.248 -8.000 -20.506 1.00 78.81 87 SER A O 1
ATOM 676 N N . ALA A 1 88 ? -11.137 -7.386 -20.963 1.00 73.56 88 ALA A N 1
ATOM 677 C CA . ALA A 1 88 ? -10.955 -8.264 -22.120 1.00 73.56 88 ALA A CA 1
ATOM 678 C C . ALA A 1 88 ? -11.205 -9.753 -21.802 1.00 73.56 88 ALA A C 1
ATOM 680 O O . ALA A 1 88 ? -11.635 -10.495 -22.674 1.00 73.56 88 ALA A O 1
ATOM 681 N N . PHE A 1 89 ? -10.996 -10.185 -20.553 1.00 68.06 89 PHE A N 1
ATOM 682 C CA . PHE A 1 89 ? -11.286 -11.555 -20.115 1.00 68.06 89 PHE A CA 1
ATOM 683 C C . PHE A 1 89 ? -12.733 -11.752 -19.637 1.00 68.06 89 PHE A C 1
ATOM 685 O O . PHE A 1 89 ? -13.146 -12.882 -19.392 1.00 68.06 89 PHE A O 1
ATOM 692 N N . LEU A 1 90 ? -13.501 -10.670 -19.481 1.00 67.19 90 LEU A N 1
ATOM 693 C CA . LEU A 1 90 ? -14.894 -10.691 -19.023 1.00 67.19 90 LEU A CA 1
ATOM 694 C C . LEU A 1 90 ? -15.890 -10.633 -20.187 1.00 67.19 90 LEU A C 1
ATOM 696 O O . LEU A 1 90 ? -16.999 -11.143 -20.056 1.00 67.19 90 LEU A O 1
ATOM 700 N N . ASP A 1 91 ? -15.483 -10.073 -21.330 1.00 66.06 91 ASP A N 1
ATOM 701 C CA . ASP A 1 91 ? -16.326 -9.944 -22.527 1.00 66.06 91 ASP A CA 1
ATOM 702 C C . ASP A 1 91 ? -16.549 -11.274 -23.274 1.00 66.06 91 ASP A C 1
ATOM 704 O O . ASP A 1 91 ? -17.242 -11.306 -24.290 1.00 66.06 91 ASP A O 1
ATOM 708 N N . GLY A 1 92 ? -15.963 -12.384 -22.802 1.00 61.47 92 GLY A N 1
ATOM 709 C CA . GLY A 1 92 ? -16.097 -13.710 -23.419 1.00 61.47 92 GLY A CA 1
ATOM 710 C C . GLY A 1 92 ? -15.551 -13.795 -24.850 1.00 61.47 92 GLY A C 1
ATOM 711 O O . GLY A 1 92 ? -15.732 -14.813 -25.517 1.00 61.47 92 GLY A O 1
ATOM 712 N N . LYS A 1 93 ? -14.898 -12.731 -25.327 1.00 62.88 93 LYS A N 1
ATOM 713 C CA . LYS A 1 93 ? -14.244 -12.667 -26.624 1.00 62.88 93 LYS A CA 1
ATOM 714 C C . LYS A 1 93 ? -12.798 -13.086 -26.422 1.00 62.88 93 LYS A C 1
ATOM 716 O O . LYS A 1 93 ? -12.077 -12.455 -25.655 1.00 62.88 93 LYS A O 1
ATOM 721 N N . ASP A 1 94 ? -12.420 -14.187 -27.055 1.00 61.03 94 ASP A N 1
ATOM 722 C CA . ASP A 1 94 ? -11.069 -14.722 -26.966 1.00 61.03 94 ASP A CA 1
ATOM 723 C C . ASP A 1 94 ? -10.063 -13.627 -27.382 1.00 61.03 94 ASP A C 1
ATOM 725 O O . ASP A 1 94 ? -10.178 -13.105 -28.491 1.00 61.03 94 ASP A O 1
ATOM 729 N N . PRO A 1 95 ? -9.101 -13.227 -26.525 1.00 58.56 95 PRO A N 1
ATOM 730 C CA . PRO A 1 95 ? -8.076 -12.247 -26.896 1.00 58.56 95 PRO A CA 1
ATOM 731 C C . PRO A 1 95 ? -7.115 -12.767 -27.983 1.00 58.56 95 PRO A C 1
ATOM 733 O O . PRO A 1 95 ? -6.225 -12.031 -28.406 1.00 58.56 95 PRO A O 1
ATOM 736 N N . SER A 1 96 ? -7.279 -14.027 -28.400 1.00 64.81 96 SER A N 1
ATOM 737 C CA . SER A 1 96 ? -6.547 -14.695 -29.481 1.00 64.81 96 SER A CA 1
ATOM 738 C C . SER A 1 96 ? -7.151 -14.493 -30.881 1.00 64.81 96 SER A C 1
ATOM 740 O O . SER A 1 96 ? -6.502 -14.886 -31.850 1.00 64.81 96 SER A O 1
ATOM 742 N N . GLU A 1 97 ? -8.363 -13.932 -30.991 1.00 51.06 97 GLU A N 1
ATOM 743 C CA . GLU A 1 97 ? -9.076 -13.672 -32.262 1.00 51.06 97 GLU A CA 1
ATOM 744 C C . GLU A 1 97 ? -8.924 -12.225 -32.758 1.00 51.06 97 GLU A C 1
ATOM 746 O O . GLU A 1 97 ? -9.125 -11.279 -31.957 1.00 51.06 97 GLU A O 1
#

Secondary structure (DSSP, 8-state):
-PPPBPSSS-B--TTSPPBSS----GGGSTT-GGGTTHHHHHHHHHHHHHH-SS-EEEESS-TTT-HHHHHH--SSEEEE------GGGTS---TT-

Organism: Rubus argutus (NCBI:txid59490)